Protein AF-A0A968L9U9-F1 (afdb_monomer_lite)

Foldseek 3Di:
DKKFFQDDWDWFQFPVRDTDTRHHRDIWDWDPVCLPPHQWTWTQDPVRTTTIDGSVRMGDDD

pLDDT: mean 87.89, std 5.2, range [63.0, 93.69]

Secondary structure (DSSP, 8-state):
-EEEE-S--EEEEBTTS-EEEE-TT-EEEE-HHHHHH-SEEEEEPTTS-EEEEEGGGEEE--

Radius of gyration: 10.34 Å; chains: 1; bounding box: 19×25×21 Å

Structure (mmCIF, N/CA/C/O backbone):
data_AF-A0A968L9U9-F1
#
_entry.id   AF-A0A968L9U9-F1
#
loop_
_atom_site.group_PDB
_atom_site.id
_atom_site.type_symbol
_atom_site.label_atom_id
_atom_site.label_alt_id
_atom_site.label_comp_id
_atom_site.label_asym_id
_atom_site.label_entity_id
_atom_site.label_seq_id
_atom_site.pdbx_PDB_ins_code
_atom_site.Cartn_x
_atom_site.Cartn_y
_atom_site.Cartn_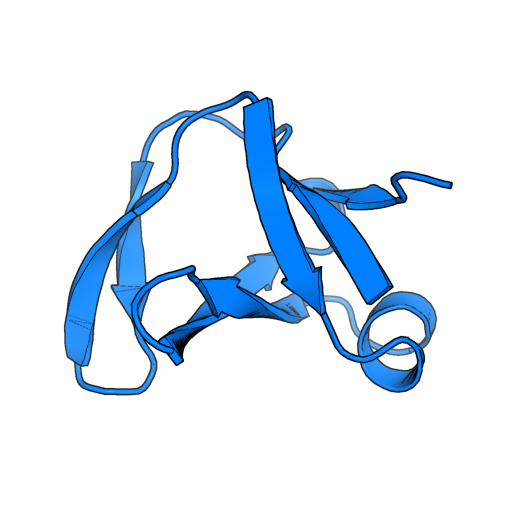z
_atom_site.occupancy
_atom_site.B_iso_or_equiv
_atom_site.auth_seq_id
_atom_site.auth_comp_id
_atom_site.auth_asym_id
_atom_site.auth_atom_id
_atom_site.pdbx_PDB_model_num
ATOM 1 N N . MET A 1 1 ? -4.637 -10.530 -5.514 1.00 87.12 1 MET A N 1
ATOM 2 C CA . MET A 1 1 ? -5.032 -10.769 -4.102 1.00 87.12 1 MET A CA 1
ATOM 3 C C . MET A 1 1 ? -5.496 -9.449 -3.514 1.00 87.12 1 MET A C 1
ATOM 5 O O . MET A 1 1 ? -4.803 -8.462 -3.716 1.00 87.12 1 MET A O 1
ATOM 9 N N . LYS A 1 2 ? -6.632 -9.402 -2.810 1.00 90.25 2 LYS A N 1
ATOM 10 C CA . LYS A 1 2 ? -7.151 -8.148 -2.244 1.00 90.25 2 LYS A CA 1
ATOM 11 C C . LYS A 1 2 ? -6.558 -7.855 -0.866 1.00 90.25 2 LYS A C 1
ATOM 13 O O . LYS A 1 2 ? -6.412 -8.740 -0.021 1.00 90.25 2 LYS A O 1
ATOM 18 N N . ILE A 1 3 ? -6.213 -6.596 -0.644 1.00 91.62 3 ILE A N 1
ATOM 19 C CA . ILE A 1 3 ? -5.688 -6.078 0.616 1.00 91.62 3 ILE A CA 1
ATOM 20 C C . ILE A 1 3 ? -6.407 -4.777 0.978 1.00 91.62 3 ILE A C 1
ATOM 22 O O . ILE A 1 3 ? -6.828 -4.021 0.110 1.00 91.62 3 ILE A O 1
ATOM 26 N N . THR A 1 4 ? -6.534 -4.501 2.268 1.00 93.00 4 THR A N 1
ATOM 27 C CA . THR A 1 4 ? -7.034 -3.228 2.787 1.00 93.00 4 THR A CA 1
ATOM 28 C C . THR A 1 4 ? -5.869 -2.431 3.338 1.00 93.00 4 THR A C 1
ATOM 30 O O . THR A 1 4 ? -5.097 -2.945 4.152 1.00 93.00 4 THR A O 1
ATOM 33 N N . TYR A 1 5 ? -5.755 -1.172 2.932 1.00 93.19 5 TYR A N 1
ATOM 34 C CA . TYR A 1 5 ? -4.841 -0.221 3.543 1.00 93.19 5 TYR A CA 1
ATOM 35 C C . TYR A 1 5 ? -5.354 0.174 4.930 1.00 93.19 5 TYR A C 1
ATOM 37 O O . TYR A 1 5 ? -6.469 0.667 5.082 1.00 93.19 5 TYR A O 1
ATOM 45 N N . ILE A 1 6 ? -4.551 -0.077 5.958 1.00 93.69 6 ILE A N 1
ATOM 46 C CA . ILE A 1 6 ? -4.866 0.213 7.364 1.00 93.69 6 ILE A CA 1
ATOM 47 C C . ILE A 1 6 ? -3.988 1.326 7.949 1.00 93.69 6 ILE A C 1
ATOM 49 O O . ILE A 1 6 ? -4.171 1.683 9.113 1.00 93.69 6 ILE A O 1
ATOM 53 N N . GLY A 1 7 ? -3.040 1.849 7.164 1.00 90.38 7 GLY A N 1
ATOM 54 C CA . GLY A 1 7 ? -2.189 2.971 7.548 1.00 90.38 7 GLY A CA 1
ATOM 55 C C . GLY A 1 7 ? -2.942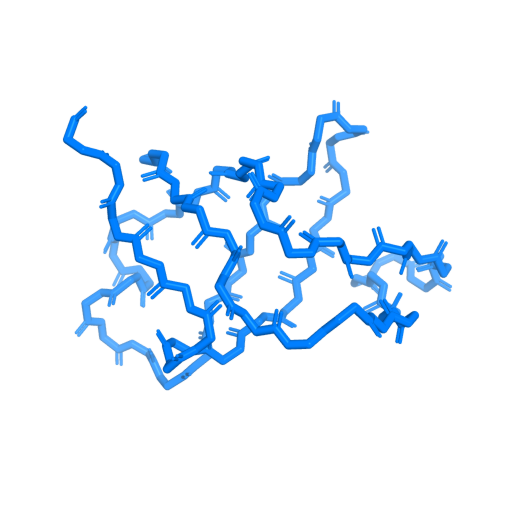 4.299 7.639 1.00 90.38 7 GLY A C 1
ATO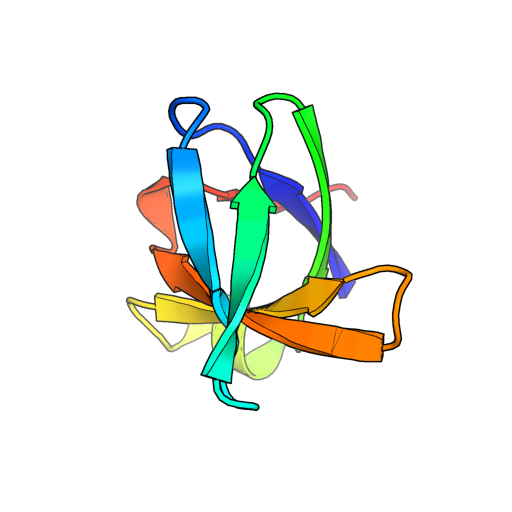M 56 O O . GLY A 1 7 ? -4.146 4.385 7.387 1.00 90.38 7 GLY A O 1
ATOM 57 N N . GLU A 1 8 ? -2.214 5.350 8.006 1.00 91.88 8 GLU A N 1
ATOM 58 C CA . GLU A 1 8 ? -2.750 6.710 8.037 1.00 91.88 8 GLU A CA 1
ATOM 59 C C . GLU A 1 8 ? -2.983 7.242 6.624 1.00 91.88 8 GLU A C 1
ATOM 61 O O . GLU A 1 8 ? -2.252 6.906 5.683 1.00 91.88 8 GLU A O 1
ATOM 66 N N . THR A 1 9 ? -4.012 8.078 6.480 1.00 92.75 9 THR A N 1
ATOM 67 C CA . THR A 1 9 ? -4.329 8.703 5.200 1.00 92.75 9 THR A CA 1
ATOM 68 C C . THR A 1 9 ? -3.188 9.622 4.780 1.00 92.75 9 THR A C 1
ATOM 70 O O . THR A 1 9 ? -2.852 10.556 5.506 1.00 92.75 9 THR A O 1
ATOM 73 N N . ARG A 1 10 ? -2.596 9.376 3.610 1.00 92.00 10 ARG A N 1
ATOM 74 C CA . ARG A 1 10 ? -1.465 10.162 3.100 1.00 92.00 10 ARG A CA 1
ATOM 75 C C . ARG A 1 10 ? -1.472 10.257 1.585 1.00 92.00 10 ARG A C 1
ATOM 77 O O . ARG A 1 10 ? -1.988 9.371 0.905 1.00 92.00 10 ARG A O 1
ATOM 84 N N . THR A 1 11 ? -0.823 11.285 1.060 1.00 91.56 11 THR A N 1
ATOM 85 C CA . THR A 1 11 ? -0.462 11.336 -0.357 1.00 91.56 11 THR A CA 1
ATOM 86 C C . THR A 1 11 ? 0.759 10.448 -0.582 1.00 91.56 11 THR A C 1
ATOM 88 O O . THR A 1 11 ? 1.751 10.539 0.139 1.00 91.56 11 THR A O 1
ATOM 91 N N . ALA A 1 12 ? 0.669 9.546 -1.549 1.00 88.75 12 ALA A N 1
ATOM 92 C CA . ALA A 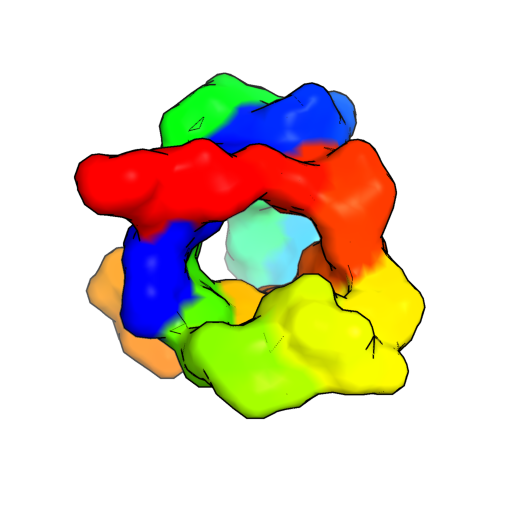1 12 ? 1.746 8.678 -1.984 1.00 88.75 12 ALA A CA 1
ATOM 93 C C . ALA A 1 12 ? 2.029 8.927 -3.462 1.00 88.75 12 ALA A C 1
ATOM 95 O O . ALA A 1 12 ? 1.125 9.211 -4.241 1.00 88.75 12 ALA A O 1
ATOM 96 N N . THR A 1 13 ? 3.282 8.778 -3.864 1.00 90.06 13 THR A N 1
ATOM 97 C CA . THR A 1 13 ? 3.649 8.822 -5.278 1.00 90.06 13 THR A CA 1
ATOM 98 C C . THR A 1 13 ? 3.603 7.405 -5.843 1.00 90.06 13 THR A C 1
ATOM 100 O O . THR A 1 13 ? 4.197 6.473 -5.292 1.00 90.06 13 THR A O 1
ATOM 103 N N . THR A 1 14 ? 2.858 7.233 -6.927 1.00 89.88 14 THR A N 1
ATOM 104 C CA . THR A 1 14 ? 2.803 5.991 -7.704 1.00 89.88 14 THR A CA 1
ATOM 105 C C . THR A 1 14 ? 4.128 5.741 -8.426 1.00 89.88 14 THR A C 1
ATOM 107 O O . THR A 1 14 ? 4.967 6.632 -8.555 1.00 89.88 14 THR A O 1
ATOM 110 N N . VAL A 1 15 ? 4.333 4.516 -8.910 1.00 83.50 15 VAL A N 1
ATOM 111 C CA . VAL A 1 15 ? 5.519 4.149 -9.705 1.00 83.50 15 VAL A CA 1
ATOM 112 C C . VAL A 1 15 ? 5.607 4.981 -10.991 1.00 83.50 15 VAL A C 1
ATOM 114 O O . VAL A 1 15 ? 6.708 5.293 -11.432 1.00 83.50 15 VAL A O 1
ATOM 117 N N . ASP A 1 16 ? 4.460 5.389 -11.532 1.00 83.75 16 ASP A N 1
ATOM 118 C CA . ASP A 1 16 ? 4.332 6.237 -12.720 1.00 83.75 16 ASP A CA 1
ATOM 119 C C . ASP A 1 16 ? 4.564 7.736 -12.435 1.00 83.75 16 ASP A C 1
ATOM 121 O O . ASP A 1 16 ? 4.487 8.556 -13.343 1.00 83.75 16 ASP A O 1
ATOM 125 N N . GLY A 1 17 ? 4.837 8.116 -11.180 1.00 86.56 17 GLY A N 1
ATOM 126 C CA . GLY A 1 17 ? 5.095 9.506 -10.784 1.00 86.56 17 GLY A CA 1
ATOM 127 C C . GLY A 1 17 ? 3.845 10.327 -10.459 1.00 86.56 17 GLY A C 1
ATOM 128 O O . GLY A 1 17 ? 3.968 11.481 -10.063 1.00 86.56 17 GLY A O 1
ATOM 129 N N . ASN A 1 18 ? 2.649 9.743 -10.564 1.00 87.94 18 ASN A N 1
ATOM 130 C CA . ASN A 1 18 ? 1.403 10.415 -10.192 1.00 87.94 18 ASN A CA 1
ATOM 131 C C . ASN A 1 18 ? 1.209 10.411 -8.675 1.00 87.94 18 ASN A C 1
ATOM 133 O O . ASN A 1 18 ? 1.468 9.397 -8.019 1.00 87.94 18 ASN A O 1
ATOM 137 N N . GLU A 1 19 ? 0.700 11.507 -8.125 1.00 90.06 19 GLU A N 1
ATOM 138 C CA . GLU A 1 19 ? 0.285 11.578 -6.727 1.00 90.06 19 GLU A CA 1
ATOM 139 C C . GLU A 1 19 ? -1.090 10.932 -6.545 1.00 90.06 19 GLU A C 1
ATOM 141 O O . GLU A 1 19 ? -2.052 11.253 -7.240 1.00 90.06 19 GLU A O 1
ATOM 146 N N . VAL A 1 20 ? -1.186 10.009 -5.594 1.00 90.19 20 VAL A N 1
ATOM 147 C CA . VAL A 1 20 ? -2.426 9.339 -5.211 1.00 90.19 20 VAL A CA 1
ATOM 148 C C . VAL A 1 20 ? -2.661 9.516 -3.723 1.00 90.19 20 VAL A C 1
ATOM 150 O O . VAL A 1 20 ? -1.737 9.454 -2.913 1.00 90.19 20 VAL A O 1
ATOM 153 N N . LYS A 1 21 ? -3.916 9.703 -3.333 1.00 91.19 21 LYS A N 1
ATOM 154 C CA . LYS A 1 21 ? -4.300 9.721 -1.928 1.00 91.19 21 LYS A CA 1
ATOM 155 C C . LYS A 1 21 ? -4.607 8.293 -1.474 1.00 91.19 21 LYS A C 1
ATOM 157 O O . LYS A 1 21 ? -5.538 7.674 -1.973 1.00 91.19 21 LYS A O 1
ATOM 162 N N . LEU A 1 22 ? -3.817 7.771 -0.540 1.00 90.88 22 LEU A N 1
ATOM 163 C CA . LEU A 1 22 ? -4.091 6.505 0.136 1.00 90.88 22 LEU A CA 1
ATOM 164 C C . LEU A 1 22 ? -4.927 6.790 1.372 1.00 90.88 22 LEU A C 1
ATOM 166 O O . LEU A 1 22 ? -4.446 7.454 2.286 1.00 90.88 22 LEU A O 1
ATOM 170 N N . GLU A 1 23 ? -6.156 6.290 1.410 1.00 91.88 23 GLU A N 1
ATOM 171 C CA . GLU A 1 23 ? -7.076 6.504 2.527 1.00 91.88 23 GLU A CA 1
ATOM 172 C C . GLU A 1 23 ? -7.226 5.242 3.373 1.00 91.88 23 GLU A C 1
ATOM 174 O O . GLU A 1 23 ? -7.283 4.125 2.855 1.00 91.88 23 GLU A O 1
ATOM 179 N N . LYS A 1 24 ? -7.299 5.403 4.697 1.00 92.19 24 LYS A N 1
ATOM 180 C CA . LYS A 1 24 ? -7.528 4.273 5.603 1.00 92.19 24 LYS A CA 1
ATOM 181 C C . LYS A 1 24 ? -8.836 3.558 5.245 1.00 92.19 24 LYS A C 1
ATOM 183 O O . LYS A 1 24 ? -9.894 4.174 5.207 1.00 92.19 24 LYS A O 1
ATOM 188 N N . GLY A 1 25 ? -8.762 2.246 5.042 1.00 89.50 25 GLY A N 1
ATOM 189 C CA . GLY A 1 25 ? -9.882 1.412 4.604 1.00 89.50 25 GLY A CA 1
ATOM 190 C C . GLY A 1 25 ? -9.942 1.184 3.092 1.00 89.50 25 GLY A C 1
ATOM 191 O O . GLY A 1 25 ? -10.724 0.345 2.650 1.00 89.50 25 GLY A O 1
ATOM 192 N N . MET A 1 26 ? -9.097 1.860 2.305 1.00 91.06 26 MET A N 1
ATOM 193 C CA . MET A 1 26 ? -9.035 1.677 0.856 1.00 91.06 26 MET A CA 1
ATOM 194 C C . MET A 1 26 ? -8.659 0.236 0.503 1.00 91.06 26 MET A C 1
ATOM 196 O O . MET A 1 26 ? -7.721 -0.336 1.070 1.00 91.06 26 MET A O 1
ATOM 200 N N . GLN A 1 27 ? -9.399 -0.358 -0.432 1.00 91.81 27 GLN A N 1
ATOM 201 C CA . GLN A 1 27 ? -9.096 -1.681 -0.964 1.00 91.81 27 GLN A CA 1
ATOM 202 C C . GLN A 1 27 ? -8.178 -1.557 -2.172 1.00 91.81 27 GLN A C 1
ATOM 204 O O . GLN A 1 27 ? -8.366 -0.701 -3.029 1.00 91.81 27 GLN A O 1
ATOM 209 N N . LEU A 1 28 ? -7.170 -2.416 -2.214 1.00 91.00 28 LEU A N 1
ATOM 210 C CA . LEU A 1 28 ? -6.166 -2.458 -3.263 1.00 91.00 28 LEU A CA 1
ATOM 211 C C . LEU A 1 28 ? -5.917 -3.910 -3.646 1.00 91.00 28 LEU A C 1
ATOM 213 O O . LEU A 1 28 ? -6.157 -4.833 -2.860 1.00 91.00 28 LEU A O 1
ATOM 217 N N . GLU A 1 29 ? -5.373 -4.120 -4.833 1.00 91.12 29 GLU A N 1
ATOM 218 C CA . GLU A 1 29 ? -4.897 -5.437 -5.234 1.00 91.12 29 GLU A CA 1
ATOM 219 C C . GLU A 1 29 ? -3.392 -5.549 -5.049 1.00 91.12 29 GLU A C 1
ATOM 221 O O . GLU A 1 29 ? -2.661 -4.582 -5.151 1.00 91.12 29 GLU A O 1
ATOM 226 N N . CYS A 1 30 ? -2.898 -6.734 -4.741 1.00 88.38 30 CYS A N 1
ATOM 227 C CA . CYS A 1 30 ? -1.484 -7.014 -4.564 1.00 88.38 30 CYS A CA 1
ATOM 228 C C . CYS A 1 30 ? -1.170 -8.397 -5.139 1.00 88.38 30 CYS A C 1
ATOM 230 O O . CYS A 1 30 ? -2.035 -9.283 -5.180 1.00 88.38 30 CYS A O 1
ATOM 232 N N . MET A 1 31 ? 0.071 -8.595 -5.584 1.00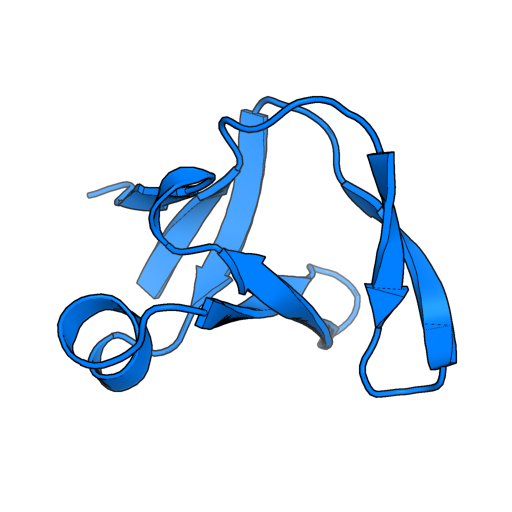 84.94 31 MET A N 1
ATOM 233 C CA . MET A 1 31 ? 0.579 -9.921 -5.919 1.00 84.94 31 MET A CA 1
ATOM 234 C C . MET A 1 31 ? 0.874 -10.707 -4.638 1.00 84.94 31 MET A C 1
ATOM 236 O O . MET A 1 31 ? 1.640 -10.267 -3.783 1.00 84.94 31 MET A O 1
ATOM 240 N N . GLU A 1 32 ? 0.306 -11.908 -4.519 1.00 80.62 32 GLU A N 1
ATOM 241 C CA . GLU A 1 32 ? 0.429 -12.741 -3.312 1.00 80.62 32 GLU A CA 1
ATOM 242 C C . GLU A 1 32 ? 1.893 -13.065 -2.968 1.00 80.62 32 GLU A C 1
ATOM 244 O O . GLU A 1 32 ? 2.294 -13.021 -1.805 1.00 80.62 32 GLU A O 1
ATOM 249 N N . LYS A 1 33 ? 2.732 -13.270 -3.990 1.00 81.75 33 LYS A N 1
ATOM 250 C CA . LYS A 1 33 ? 4.176 -13.481 -3.826 1.00 81.75 33 LYS A CA 1
ATOM 251 C C . LYS A 1 33 ? 4.874 -12.297 -3.140 1.00 81.75 33 LYS A C 1
ATOM 253 O O . LYS A 1 33 ? 5.743 -12.508 -2.299 1.00 81.75 33 LYS A O 1
ATOM 258 N N . GLU A 1 34 ? 4.495 -11.059 -3.463 1.00 79.00 34 GLU A N 1
ATOM 259 C CA . GLU A 1 34 ? 5.073 -9.867 -2.823 1.00 79.00 34 GLU A CA 1
ATOM 260 C C . GLU A 1 34 ? 4.576 -9.708 -1.383 1.00 79.00 34 GLU A C 1
ATOM 262 O O . GLU A 1 34 ? 5.355 -9.357 -0.499 1.00 79.00 34 GLU A O 1
ATOM 267 N N . TYR A 1 35 ? 3.308 -10.038 -1.121 1.00 81.62 35 TYR A N 1
ATOM 268 C CA . TYR A 1 35 ? 2.705 -9.946 0.211 1.00 81.62 35 TYR A CA 1
ATOM 269 C C . TYR A 1 35 ? 3.421 -10.792 1.276 1.00 81.62 35 TYR A C 1
ATOM 271 O O . TYR A 1 35 ? 3.468 -10.396 2.443 1.00 81.62 35 TYR A O 1
ATOM 279 N N . HIS A 1 36 ? 3.964 -11.950 0.898 1.00 77.69 36 HIS A N 1
ATOM 280 C CA . HIS A 1 36 ? 4.617 -12.872 1.833 1.00 77.69 36 HIS A CA 1
ATOM 281 C C . HIS A 1 36 ? 6.135 -12.691 1.943 1.00 77.69 36 HIS A C 1
ATOM 283 O O . HIS A 1 36 ? 6.701 -13.042 2.976 1.00 77.69 36 HIS A O 1
ATOM 289 N N . SER A 1 37 ? 6.796 -12.144 0.921 1.00 75.94 37 SER A N 1
ATOM 290 C CA . SER A 1 37 ? 8.265 -12.073 0.879 1.00 75.94 37 SER A CA 1
ATOM 291 C C . SER A 1 37 ? 8.846 -10.674 1.068 1.00 75.94 37 SER A C 1
ATOM 293 O O . SER A 1 37 ? 10.041 -10.566 1.332 1.00 75.94 37 SER A O 1
ATOM 295 N N . ALA A 1 38 ? 8.053 -9.608 0.925 1.00 79.69 38 ALA A N 1
ATOM 296 C CA . ALA A 1 38 ? 8.580 -8.249 0.876 1.00 79.69 38 ALA A CA 1
ATOM 297 C C . ALA A 1 38 ? 8.090 -7.358 2.029 1.00 79.69 38 ALA A C 1
ATOM 299 O O . ALA A 1 38 ? 6.920 -7.359 2.413 1.00 79.69 38 ALA A O 1
ATOM 300 N N . THR A 1 39 ? 8.999 -6.525 2.547 1.00 86.00 39 THR A N 1
ATOM 301 C CA . THR A 1 39 ? 8.695 -5.474 3.537 1.00 86.00 39 THR A CA 1
ATOM 302 C C . THR A 1 39 ? 7.780 -4.396 2.958 1.00 86.00 39 THR A C 1
ATOM 304 O O . THR A 1 39 ? 7.003 -3.767 3.678 1.00 86.00 39 THR A O 1
ATOM 307 N N . THR A 1 40 ? 7.866 -4.177 1.649 1.00 88.06 40 THR A N 1
ATOM 308 C CA . THR A 1 40 ? 6.998 -3.293 0.876 1.00 88.06 40 THR A CA 1
ATOM 309 C C . THR A 1 40 ? 6.375 -4.082 -0.258 1.00 88.06 40 THR A C 1
ATOM 311 O O . THR A 1 40 ? 7.048 -4.866 -0.918 1.00 88.06 40 THR A O 1
ATOM 314 N N . VAL A 1 41 ? 5.088 -3.869 -0.491 1.00 89.25 41 VAL A N 1
ATOM 315 C CA . VAL A 1 41 ? 4.359 -4.507 -1.580 1.00 89.25 41 VAL A CA 1
ATOM 316 C C . VAL A 1 41 ? 4.013 -3.480 -2.638 1.00 89.25 41 VAL A C 1
ATOM 318 O O . VAL A 1 41 ? 3.767 -2.311 -2.320 1.00 89.25 41 VAL A O 1
ATOM 321 N N . ARG A 1 42 ? 3.950 -3.912 -3.895 1.00 89.69 42 ARG A N 1
ATOM 322 C CA . ARG A 1 42 ? 3.280 -3.140 -4.938 1.00 89.69 42 ARG A CA 1
ATOM 323 C C . ARG A 1 42 ? 1.800 -3.469 -4.893 1.00 89.69 42 ARG A C 1
ATOM 325 O O . ARG A 1 42 ? 1.393 -4.612 -5.106 1.00 89.69 42 ARG A O 1
ATOM 332 N N . ALA A 1 43 ? 1.020 -2.457 -4.557 1.00 89.94 43 ALA A N 1
ATOM 333 C CA . ALA A 1 43 ? -0.418 -2.508 -4.623 1.00 89.94 43 ALA A CA 1
ATOM 334 C C . ALA A 1 43 ? -0.887 -1.844 -5.926 1.00 89.94 43 ALA A C 1
ATOM 336 O O . ALA A 1 43 ? -0.331 -0.824 -6.334 1.00 89.94 43 ALA A O 1
ATOM 33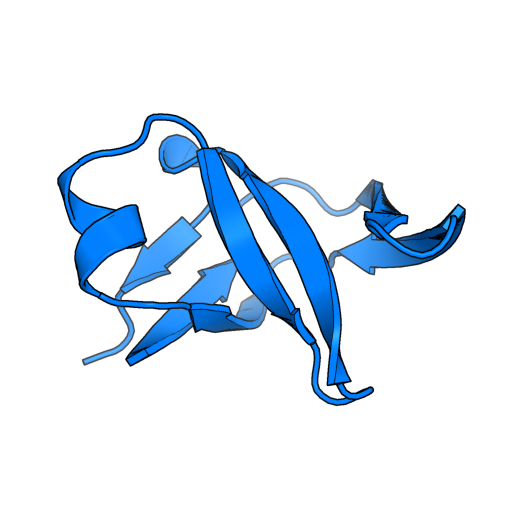7 N N . VAL A 1 44 ? -1.878 -2.432 -6.582 1.00 91.12 44 VAL A N 1
ATOM 338 C CA . VAL A 1 44 ? -2.553 -1.912 -7.766 1.00 91.12 44 VAL A CA 1
ATOM 339 C C . VAL A 1 44 ? -3.804 -1.183 -7.292 1.00 91.12 44 VAL A C 1
ATOM 341 O O . VAL A 1 44 ? -4.611 -1.731 -6.534 1.00 91.12 44 VAL A O 1
ATOM 344 N N . LEU A 1 45 ? -3.915 0.074 -7.698 1.00 88.38 45 LEU A N 1
ATOM 345 C CA . LEU A 1 45 ? -5.080 0.925 -7.485 1.00 88.38 45 LEU A CA 1
ATOM 346 C C . LEU A 1 45 ? -6.157 0.605 -8.527 1.00 88.38 45 LEU A C 1
ATOM 348 O O . LEU A 1 45 ? -5.846 0.076 -9.591 1.00 88.38 45 LEU A O 1
ATOM 352 N N . GLU A 1 46 ? -7.406 1.003 -8.281 1.00 82.94 46 GLU A N 1
ATOM 353 C CA . GLU A 1 46 ? -8.489 0.848 -9.271 1.00 82.94 46 GLU A CA 1
ATOM 354 C C . GLU A 1 46 ? -8.199 1.577 -10.595 1.00 82.94 46 GLU A C 1
ATOM 356 O O . GLU A 1 46 ? -8.668 1.162 -11.649 1.00 82.94 46 GLU A O 1
ATOM 361 N N . SER A 1 47 ? -7.359 2.618 -10.568 1.00 82.62 47 SER A N 1
ATOM 362 C CA . SER A 1 47 ? -6.870 3.314 -11.765 1.00 82.62 47 SER A CA 1
ATOM 363 C C . SER A 1 47 ? -5.894 2.489 -12.619 1.00 82.62 47 SER A C 1
ATOM 365 O O . SER A 1 47 ? -5.460 2.960 -13.666 1.00 82.62 47 SER A O 1
ATOM 367 N N . GLY A 1 48 ? -5.480 1.300 -12.163 1.00 83.25 48 GLY A N 1
ATOM 368 C CA . GLY A 1 48 ? -4.420 0.489 -12.771 1.00 83.25 48 GLY A CA 1
ATOM 369 C C . GLY A 1 48 ? -2.998 0.941 -12.412 1.00 83.25 48 GLY A C 1
ATOM 370 O O . GLY A 1 48 ? -2.025 0.296 -12.802 1.00 83.25 48 GLY A O 1
ATOM 371 N N . SER A 1 49 ? -2.854 2.030 -11.650 1.00 87.69 49 SER A N 1
ATOM 372 C CA . SER A 1 49 ? -1.553 2.534 -11.201 1.00 87.69 49 SER A CA 1
ATOM 373 C C . SER A 1 49 ? -0.978 1.675 -10.077 1.00 87.69 49 SER A C 1
ATOM 375 O O . SER A 1 49 ? -1.707 1.148 -9.234 1.00 87.69 49 SER A O 1
ATOM 377 N N . HIS A 1 50 ? 0.349 1.591 -10.017 1.00 90.38 50 HIS A N 1
ATOM 378 C CA . HIS A 1 50 ? 1.043 0.838 -8.976 1.00 90.38 50 HIS A CA 1
ATOM 379 C C . HIS A 1 50 ? 1.562 1.776 -7.887 1.00 90.38 50 HIS A C 1
ATOM 381 O O . HIS A 1 50 ? 2.201 2.787 -8.175 1.00 90.38 50 HIS A O 1
ATOM 387 N N . VAL A 1 51 ? 1.364 1.415 -6.624 1.00 90.62 51 VAL A N 1
ATOM 388 C CA . VAL A 1 51 ? 1.866 2.159 -5.465 1.00 90.62 51 VAL A CA 1
ATOM 389 C C . VAL A 1 51 ? 2.621 1.225 -4.528 1.00 90.62 51 VAL A C 1
ATOM 391 O O . VAL A 1 51 ? 2.222 0.084 -4.298 1.00 90.62 51 VAL A O 1
ATOM 394 N N . LYS A 1 52 ? 3.752 1.690 -3.991 1.00 90.44 52 LYS A N 1
ATOM 395 C CA . LYS A 1 52 ? 4.521 0.931 -2.999 1.00 90.44 52 LYS A CA 1
ATOM 396 C C . LYS A 1 52 ? 3.994 1.237 -1.605 1.00 90.44 52 LYS A C 1
ATOM 398 O O . LYS A 1 52 ? 4.000 2.389 -1.182 1.00 90.44 52 LYS A O 1
ATOM 403 N N . ILE A 1 53 ? 3.584 0.205 -0.876 1.00 89.94 53 ILE A N 1
ATOM 404 C CA . ILE A 1 53 ? 3.043 0.337 0.480 1.00 89.94 53 ILE A CA 1
ATOM 405 C C . ILE A 1 53 ? 3.795 -0.600 1.414 1.00 89.94 53 ILE A C 1
ATOM 407 O O . ILE A 1 53 ? 4.135 -1.719 1.031 1.00 89.94 53 ILE A O 1
ATOM 411 N N . LYS A 1 54 ? 4.079 -0.169 2.649 1.00 90.81 54 LYS A N 1
ATOM 412 C CA . LYS A 1 54 ? 4.698 -1.067 3.626 1.00 90.81 54 LYS A CA 1
ATOM 413 C C . LYS A 1 54 ? 3.721 -2.161 4.006 1.00 90.81 54 LYS A C 1
ATOM 415 O O . LYS A 1 54 ? 2.539 -1.925 4.237 1.00 90.81 54 LYS A O 1
ATOM 420 N N . ARG A 1 55 ? 4.247 -3.367 4.157 1.00 88.38 55 ARG A N 1
ATOM 421 C CA . ARG A 1 55 ? 3.472 -4.544 4.523 1.00 88.38 55 ARG A CA 1
ATOM 422 C C . ARG A 1 55 ? 2.736 -4.379 5.858 1.00 88.38 55 ARG A C 1
ATOM 424 O O . ARG A 1 55 ? 1.642 -4.914 6.006 1.00 88.38 55 ARG A O 1
ATOM 431 N N . SER A 1 56 ? 3.313 -3.616 6.788 1.00 90.25 56 SER A N 1
ATOM 432 C CA . SER A 1 56 ? 2.726 -3.257 8.087 1.00 90.25 56 SER A CA 1
ATOM 433 C C . SER A 1 56 ? 1.510 -2.330 7.987 1.00 90.25 56 SER A C 1
ATOM 435 O O . SER A 1 56 ? 0.725 -2.258 8.923 1.00 90.25 56 SER A O 1
ATOM 437 N N . GLU A 1 57 ? 1.346 -1.620 6.871 1.00 91.00 57 GLU A N 1
ATOM 438 C CA . GLU A 1 57 ? 0.252 -0.668 6.639 1.00 91.00 57 GLU A CA 1
ATOM 439 C C . GLU A 1 57 ? -0.915 -1.305 5.872 1.00 91.00 57 GLU A C 1
ATOM 441 O O . GLU A 1 57 ? -1.851 -0.609 5.484 1.00 91.00 57 GLU A O 1
ATOM 446 N N . ILE A 1 58 ? -0.877 -2.619 5.630 1.00 91.50 58 ILE A N 1
ATOM 447 C CA . ILE A 1 58 ? -1.892 -3.335 4.852 1.00 91.50 58 ILE A CA 1
ATOM 448 C C . ILE A 1 58 ? -2.314 -4.642 5.521 1.00 91.50 58 ILE A C 1
ATOM 450 O O . ILE A 1 58 ? -1.531 -5.332 6.179 1.00 91.50 58 ILE A O 1
ATOM 454 N N . ARG A 1 59 ? -3.564 -5.035 5.293 1.00 91.31 59 ARG A N 1
ATOM 455 C CA . ARG A 1 59 ? -4.159 -6.273 5.804 1.00 91.31 59 ARG A CA 1
ATOM 456 C C . ARG A 1 59 ? -4.745 -7.086 4.656 1.00 91.31 59 ARG A C 1
ATOM 458 O O . ARG A 1 59 ? -5.332 -6.515 3.749 1.00 91.31 59 ARG A O 1
ATOM 465 N N . LYS A 1 60 ? -4.583 -8.412 4.681 1.00 89.75 60 LYS A N 1
ATOM 466 C CA . LYS A 1 60 ? -5.229 -9.307 3.709 1.00 89.75 60 LYS A CA 1
ATOM 467 C C . LYS A 1 60 ? -6.736 -9.240 3.916 1.00 89.75 60 LYS A C 1
ATOM 469 O O . LYS A 1 60 ? -7.190 -9.333 5.057 1.00 89.75 60 LYS A O 1
ATOM 474 N N . VAL A 1 61 ? -7.471 -9.105 2.821 1.00 84.75 61 VAL A N 1
ATOM 475 C CA . VAL A 1 61 ? -8.909 -9.366 2.786 1.00 84.75 61 VAL A CA 1
ATOM 476 C C . VAL A 1 61 ? -9.049 -10.772 2.215 1.00 84.75 61 VAL A C 1
ATOM 478 O O . VAL A 1 61 ? -8.499 -11.035 1.143 1.00 84.75 61 VAL A O 1
ATOM 481 N N . SER A 1 62 ? -9.634 -11.688 2.993 1.00 63.00 62 SER A N 1
ATOM 482 C CA . SER A 1 62 ? -9.878 -13.072 2.559 1.00 63.00 62 SER A CA 1
ATOM 483 C C . SER A 1 62 ? -10.766 -13.125 1.327 1.00 63.00 62 SER A C 1
ATOM 485 O O . SER A 1 62 ? -11.708 -12.305 1.257 1.00 63.00 62 SER A O 1
#

Sequence (62 aa):
MKITYIGETRTATTVDGNEVKLEKGMQLECMEKEYHSATTVRAVLESGSHVKIKRSEIRKVS